Protein AF-A0AAV2GZB3-F1 (afdb_monomer_lite)

pLDDT: mean 84.88, std 12.84, range [43.75, 95.38]

Secondary structure (DSSP, 8-state):
--HHHHHHHHHH-S---HHHHHHHHHTT-HHHHHHHHHTT--TTS-HHHHHHHHHHHHHHHHHHHHTT-

InterPro domains:
  IPR006595 CTLH, C-terminal LisH motif [PS50897] (14-67)
  IPR006595 CTLH, C-terminal LisH motif [SM00668] (14-67)
  IPR027728 Topless family [PTHR44083] (7-67)
  IPR054080 TPR1-like, CTLH-containing domain [PF21889] (17-67)

Organism: NCBI:txid586398

Sequence (69 aa):
M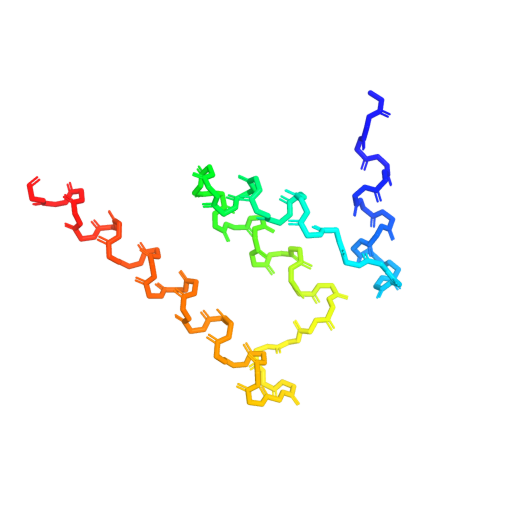CMCVFRLEQESGFYFNMRYFEEMVTNGEWEEVEKYLSGFTKVDDNRYSMKIFFEIRKQKYLEALDKYV

Radius of gyration: 13.25 Å; chains: 1; bounding box: 24×31×38 Å

Structure (mmCIF, N/CA/C/O backbone):
data_AF-A0AAV2GZB3-F1
#
_entry.id   AF-A0AAV2GZB3-F1
#
loop_
_atom_site.group_PDB
_atom_site.id
_atom_site.type_symbol
_atom_site.label_atom_id
_atom_site.label_alt_id
_atom_site.label_comp_id
_atom_site.label_asym_id
_atom_site.label_entity_id
_atom_site.label_seq_id
_atom_site.pdbx_PDB_ins_code
_atom_site.Cartn_x
_atom_site.Cartn_y
_atom_site.Cartn_z
_atom_site.occupancy
_atom_site.B_iso_or_equiv
_atom_site.auth_seq_id
_atom_site.auth_comp_id
_atom_site.auth_asym_id
_atom_site.auth_atom_id
_atom_site.pdbx_PDB_model_num
ATOM 1 N N . MET A 1 1 ? -4.239 16.945 -14.173 1.00 43.75 1 MET A N 1
ATOM 2 C CA . MET A 1 1 ? -3.291 16.383 -15.164 1.00 43.75 1 MET A CA 1
ATOM 3 C C . MET A 1 1 ? -2.247 15.432 -14.540 1.00 43.75 1 MET A C 1
ATOM 5 O O . MET A 1 1 ? -1.188 15.280 -15.123 1.00 43.75 1 MET A O 1
ATOM 9 N N . CYS A 1 2 ? -2.518 14.760 -13.402 1.00 53.16 2 CYS A N 1
ATOM 10 C CA . CYS A 1 2 ? -1.515 13.918 -12.709 1.00 53.16 2 CYS A CA 1
ATOM 11 C C . CYS A 1 2 ? -1.856 12.408 -12.646 1.00 53.16 2 CYS A C 1
ATOM 13 O O . CYS A 1 2 ? -0.990 11.606 -12.332 1.00 53.16 2 CYS A O 1
ATOM 15 N N . MET A 1 3 ? -3.080 11.977 -12.994 1.00 55.03 3 MET A N 1
ATOM 16 C CA . MET A 1 3 ? -3.481 10.558 -12.869 1.00 55.03 3 MET A CA 1
ATOM 17 C C . MET A 1 3 ? -2.722 9.582 -13.789 1.00 55.03 3 MET A C 1
ATOM 19 O O . MET A 1 3 ? -2.745 8.380 -13.536 1.00 55.03 3 MET A O 1
ATOM 23 N N . CYS A 1 4 ? -2.062 10.065 -14.846 1.00 58.88 4 CYS A N 1
ATOM 24 C CA . CYS A 1 4 ? -1.387 9.194 -15.808 1.00 58.88 4 CYS A CA 1
ATOM 25 C C . CYS A 1 4 ? -0.075 8.606 -15.276 1.00 58.88 4 CYS A C 1
ATOM 27 O O . CYS A 1 4 ? 0.258 7.496 -15.663 1.00 58.88 4 CYS A O 1
ATOM 29 N N . VAL A 1 5 ? 0.655 9.304 -14.395 1.00 62.44 5 VAL A N 1
ATOM 30 C CA . VAL A 1 5 ? 1.964 8.825 -13.910 1.00 62.44 5 VAL A CA 1
ATOM 31 C C . VAL A 1 5 ? 1.786 7.623 -12.979 1.00 62.44 5 VAL A C 1
ATOM 33 O O . VAL A 1 5 ? 2.431 6.602 -13.174 1.00 62.44 5 VAL A O 1
ATOM 36 N N . PHE A 1 6 ? 0.831 7.693 -12.048 1.00 60.34 6 PHE A N 1
ATOM 37 C CA . PHE A 1 6 ? 0.599 6.641 -11.050 1.00 60.34 6 PHE A CA 1
ATOM 38 C C . PHE A 1 6 ? 0.099 5.327 -11.657 1.00 60.34 6 PHE A C 1
ATOM 40 O O . PHE A 1 6 ? 0.588 4.259 -11.297 1.00 60.34 6 PHE A O 1
ATOM 47 N N . ARG A 1 7 ? -0.844 5.396 -12.612 1.00 61.84 7 ARG A N 1
ATOM 48 C CA . ARG A 1 7 ? -1.291 4.194 -13.335 1.00 61.84 7 ARG A CA 1
ATOM 49 C C . ARG A 1 7 ? -0.155 3.582 -14.137 1.00 61.84 7 ARG A C 1
ATOM 51 O O . ARG A 1 7 ? -0.024 2.370 -14.129 1.00 61.84 7 ARG A O 1
ATOM 58 N N . LEU A 1 8 ? 0.684 4.400 -14.775 1.00 66.62 8 LEU A N 1
ATOM 59 C CA . LEU A 1 8 ? 1.817 3.892 -15.543 1.00 66.62 8 LEU A CA 1
ATOM 60 C C . LEU A 1 8 ? 2.861 3.225 -14.637 1.00 66.62 8 LEU A C 1
ATOM 62 O O . LEU A 1 8 ? 3.381 2.173 -14.984 1.00 66.62 8 LEU A O 1
ATOM 66 N N . GLU A 1 9 ? 3.157 3.799 -13.470 1.00 65.94 9 GLU A N 1
ATOM 67 C CA . GLU A 1 9 ? 4.061 3.192 -12.482 1.00 65.94 9 GLU A CA 1
ATOM 68 C C . GLU A 1 9 ? 3.522 1.849 -11.982 1.00 65.94 9 GLU A C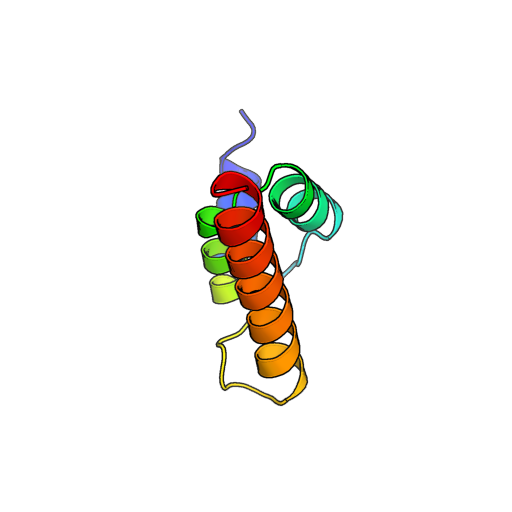 1
ATOM 70 O O . GLU A 1 9 ? 4.245 0.855 -12.007 1.00 65.94 9 GLU A O 1
ATOM 75 N N . GLN A 1 10 ? 2.243 1.805 -11.598 1.00 61.97 10 GLN A N 1
ATOM 76 C CA . GLN A 1 10 ? 1.596 0.600 -11.082 1.00 61.97 10 GLN A CA 1
ATOM 77 C C . GLN A 1 10 ? 1.444 -0.495 -12.152 1.00 61.97 10 GLN A C 1
ATOM 79 O O . GLN A 1 10 ? 1.678 -1.664 -11.862 1.00 61.97 10 GLN A O 1
ATOM 84 N N . GLU A 1 11 ? 1.051 -0.141 -13.378 1.00 67.00 11 GLU A N 1
ATOM 85 C CA . GLU A 1 11 ? 0.871 -1.102 -14.477 1.00 67.00 11 GLU A CA 1
ATOM 86 C C . GLU A 1 11 ? 2.205 -1.598 -15.037 1.00 67.00 11 GLU A C 1
ATOM 88 O O . GLU A 1 11 ? 2.300 -2.733 -15.500 1.00 67.00 11 GLU A O 1
ATOM 93 N N . SER A 1 12 ? 3.240 -0.756 -15.008 1.00 73.38 12 SER A N 1
ATOM 94 C CA . SER A 1 12 ? 4.560 -1.123 -15.517 1.00 73.38 12 SER A CA 1
ATOM 95 C C . SER A 1 12 ? 5.412 -1.859 -14.479 1.00 73.38 12 SER A C 1
ATOM 97 O O . SER A 1 12 ? 6.276 -2.645 -14.861 1.00 73.38 12 SER A O 1
ATOM 99 N N . GLY A 1 13 ? 5.202 -1.606 -13.181 1.00 71.81 13 GLY A N 1
ATOM 100 C CA . GLY A 1 13 ? 5.965 -2.208 -12.083 1.00 71.81 13 GLY A CA 1
ATOM 101 C C . GLY A 1 13 ? 7.445 -1.798 -12.033 1.00 71.81 13 GLY A C 1
ATOM 102 O O . GLY A 1 13 ? 8.207 -2.355 -11.244 1.00 71.81 13 GLY A O 1
ATOM 103 N N . PHE A 1 14 ? 7.883 -0.838 -12.862 1.00 78.31 14 PHE A N 1
ATOM 104 C CA . PHE A 1 14 ? 9.304 -0.487 -13.017 1.00 78.31 14 PHE A CA 1
ATOM 105 C C . PHE A 1 14 ? 9.837 0.478 -11.954 1.00 78.31 14 PHE A C 1
ATOM 107 O O . PHE A 1 14 ? 11.044 0.504 -11.707 1.00 78.31 14 PHE A O 1
ATOM 114 N N . TYR A 1 15 ? 8.974 1.290 -11.343 1.00 82.25 15 TYR A N 1
ATOM 115 C CA . TYR A 1 15 ? 9.381 2.292 -10.362 1.00 82.25 15 TYR A CA 1
ATOM 116 C C . TYR A 1 15 ? 8.392 2.360 -9.203 1.00 82.25 15 TYR A C 1
ATOM 118 O O . TYR A 1 15 ? 7.206 2.601 -9.409 1.00 82.25 15 TYR A O 1
ATOM 126 N N . PHE A 1 16 ? 8.903 2.164 -7.986 1.00 88.25 16 PHE A N 1
ATOM 127 C CA . PHE A 1 16 ? 8.135 2.292 -6.753 1.00 88.25 16 PHE A CA 1
ATOM 128 C C . PHE A 1 16 ? 8.341 3.682 -6.143 1.00 88.25 16 PHE A C 1
ATOM 130 O O . PHE A 1 16 ? 9.438 4.027 -5.691 1.00 88.25 16 PHE A O 1
ATOM 137 N N . ASN A 1 17 ? 7.280 4.481 -6.102 1.00 90.69 17 ASN A N 1
ATOM 138 C CA . ASN A 1 17 ? 7.299 5.839 -5.582 1.00 90.69 17 ASN A CA 1
ATOM 139 C C . ASN A 1 17 ? 7.049 5.850 -4.067 1.00 90.69 17 ASN A C 1
ATOM 141 O O . ASN A 1 17 ? 5.912 5.853 -3.596 1.00 90.69 17 ASN A O 1
ATOM 145 N N . MET A 1 18 ? 8.137 5.901 -3.294 1.00 90.31 18 MET A N 1
ATOM 146 C CA . MET A 1 18 ? 8.081 5.915 -1.826 1.00 90.31 18 MET A CA 1
ATOM 147 C C . MET A 1 18 ? 7.308 7.107 -1.252 1.00 90.31 18 MET A C 1
ATOM 149 O O . MET A 1 18 ? 6.597 6.932 -0.270 1.00 90.31 18 MET A O 1
ATOM 153 N N . ARG A 1 19 ? 7.421 8.302 -1.851 1.00 91.19 19 ARG A N 1
ATOM 154 C CA . ARG A 1 19 ? 6.730 9.503 -1.343 1.00 91.19 19 ARG A CA 1
ATOM 155 C C . ARG A 1 19 ? 5.219 9.374 -1.488 1.00 91.19 19 ARG A C 1
ATOM 157 O O . ARG A 1 19 ? 4.488 9.704 -0.565 1.00 91.19 19 ARG A O 1
ATOM 164 N N . TYR A 1 20 ? 4.770 8.865 -2.633 1.00 87.88 20 TYR A N 1
ATOM 165 C CA . TYR A 1 20 ? 3.354 8.610 -2.879 1.00 87.88 20 TYR A CA 1
ATOM 166 C C . TYR A 1 20 ? 2.806 7.524 -1.948 1.00 87.88 20 TYR A C 1
ATOM 168 O O . TYR A 1 20 ? 1.738 7.679 -1.363 1.00 87.88 20 TYR A O 1
ATOM 176 N N . PHE A 1 21 ? 3.568 6.444 -1.759 1.00 91.88 21 PHE A N 1
ATOM 177 C CA . PHE A 1 21 ? 3.208 5.393 -0.815 1.00 91.88 21 PHE A CA 1
ATOM 178 C C . PHE A 1 21 ? 3.065 5.926 0.619 1.00 91.88 21 PHE A C 1
ATOM 180 O O . PHE A 1 21 ? 2.078 5.634 1.289 1.00 91.88 21 PHE A O 1
ATOM 187 N N . GLU A 1 22 ? 4.019 6.738 1.076 1.00 91.50 22 GLU A N 1
ATOM 188 C CA . GLU A 1 22 ? 3.995 7.366 2.400 1.00 91.50 22 GLU A CA 1
ATOM 189 C C . GLU A 1 22 ? 2.796 8.307 2.582 1.00 91.50 22 GLU A C 1
ATOM 191 O O . GLU A 1 22 ? 2.150 8.275 3.630 1.00 91.50 22 GLU A O 1
ATOM 196 N N . GLU A 1 23 ? 2.451 9.095 1.561 1.00 94.12 23 GLU A N 1
ATOM 197 C CA . GLU A 1 23 ? 1.276 9.970 1.575 1.00 94.12 23 GLU A CA 1
ATOM 198 C C . GLU A 1 23 ? -0.027 9.168 1.730 1.00 94.12 23 GLU A C 1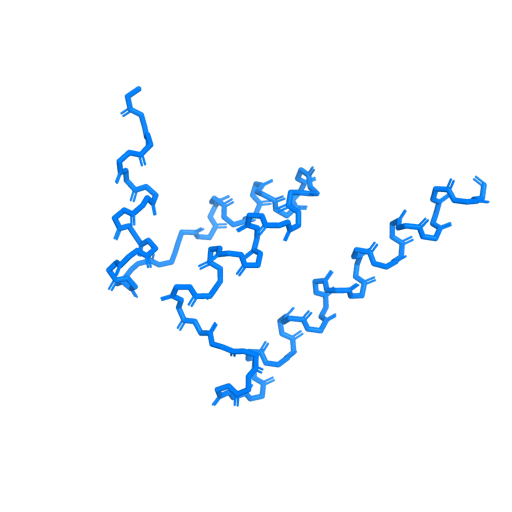
ATOM 200 O O . GLU A 1 23 ? -0.826 9.464 2.618 1.00 94.12 23 GLU A O 1
ATOM 205 N N . MET A 1 24 ? -0.210 8.092 0.953 1.00 93.31 24 MET A N 1
ATOM 206 C CA . MET A 1 24 ? -1.398 7.229 1.064 1.00 93.31 24 MET A CA 1
ATOM 207 C C . MET A 1 24 ? -1.504 6.543 2.433 1.00 93.31 24 MET A C 1
ATOM 209 O O . MET A 1 24 ? -2.592 6.470 3.006 1.00 93.31 24 MET A O 1
ATOM 213 N N . VAL A 1 25 ? -0.382 6.053 2.976 1.00 91.31 25 VAL A N 1
ATOM 214 C CA . VAL A 1 25 ? -0.344 5.422 4.307 1.00 91.31 25 VAL A CA 1
ATOM 215 C C . VAL A 1 25 ? -0.679 6.437 5.399 1.00 91.31 25 VAL A C 1
ATOM 217 O O . VAL A 1 25 ? -1.466 6.134 6.290 1.00 91.31 25 VAL A O 1
ATOM 220 N N . THR A 1 26 ? -0.134 7.651 5.314 1.00 90.88 26 THR A N 1
ATOM 221 C CA . THR A 1 26 ? -0.380 8.716 6.302 1.00 90.88 26 THR A CA 1
ATOM 222 C C . THR A 1 26 ? -1.833 9.197 6.270 1.00 90.88 26 THR A C 1
ATOM 224 O O . THR A 1 26 ? -2.404 9.504 7.314 1.00 90.88 26 THR A O 1
ATOM 227 N N . ASN A 1 27 ? -2.457 9.215 5.089 1.00 91.69 27 ASN A N 1
ATOM 228 C CA . ASN A 1 27 ? -3.865 9.580 4.920 1.00 91.69 27 ASN A CA 1
ATOM 229 C C . ASN A 1 27 ? -4.840 8.448 5.305 1.00 91.69 27 ASN A C 1
ATOM 231 O O . ASN A 1 27 ? -6.051 8.668 5.330 1.00 91.69 27 ASN A O 1
ATOM 235 N N . GLY A 1 28 ? -4.343 7.239 5.599 1.00 90.50 28 GLY A N 1
ATOM 236 C CA . GLY A 1 28 ? -5.176 6.076 5.916 1.00 90.50 28 GLY A CA 1
ATOM 237 C C . GLY A 1 28 ? -5.937 5.514 4.707 1.00 90.50 28 GLY A C 1
ATOM 238 O O . GLY A 1 28 ? -6.969 4.858 4.869 1.00 90.50 28 GLY A O 1
ATOM 239 N N . GLU A 1 29 ? -5.453 5.755 3.483 1.00 93.31 29 GLU A N 1
ATO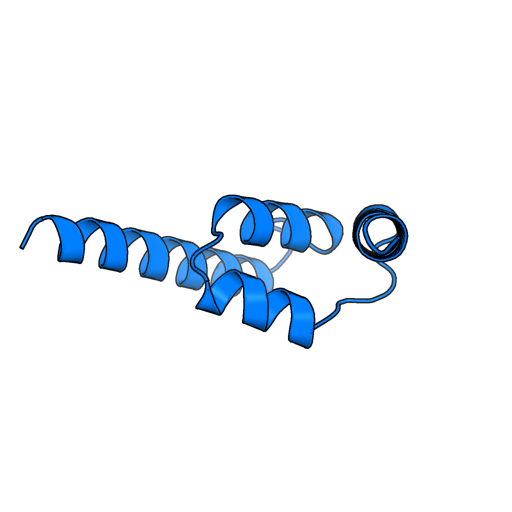M 240 C CA . GLU A 1 29 ? -6.063 5.294 2.226 1.00 93.31 29 GLU A CA 1
ATOM 241 C C . GLU A 1 29 ? -5.746 3.811 1.954 1.00 93.31 29 GLU A C 1
ATOM 243 O O . GLU A 1 29 ? -5.179 3.429 0.932 1.00 93.31 29 GLU A O 1
ATOM 248 N N . TRP A 1 30 ? -6.115 2.940 2.898 1.00 90.44 30 TRP A N 1
ATOM 249 C CA . TRP A 1 30 ? -5.683 1.540 2.945 1.00 90.44 30 TRP A CA 1
ATOM 250 C C . TRP A 1 30 ? -6.011 0.711 1.692 1.00 90.44 30 TRP A C 1
ATOM 252 O O . TRP A 1 30 ? -5.277 -0.219 1.369 1.00 90.44 30 TRP A O 1
ATOM 262 N N . GLU A 1 31 ? -7.109 1.016 0.997 1.00 90.94 31 GLU A N 1
ATOM 263 C CA . GLU A 1 31 ? -7.491 0.323 -0.241 1.00 90.94 31 GLU A CA 1
ATOM 264 C C . GLU A 1 31 ? -6.545 0.660 -1.404 1.00 90.94 31 GLU A C 1
ATOM 266 O O . GLU A 1 31 ? -6.102 -0.241 -2.119 1.00 90.94 31 GLU A O 1
ATOM 271 N N . GLU A 1 32 ? -6.158 1.932 -1.553 1.00 91.12 32 GLU A N 1
ATOM 272 C CA . GLU A 1 32 ? -5.197 2.347 -2.582 1.00 91.12 32 GLU A CA 1
ATOM 273 C C . GLU A 1 32 ? -3.769 1.903 -2.237 1.00 91.12 32 GLU A C 1
ATOM 275 O O . GLU A 1 32 ? -3.033 1.489 -3.130 1.00 91.12 32 GLU A O 1
ATOM 280 N N . VAL A 1 33 ? -3.403 1.855 -0.949 1.00 92.12 33 VAL A N 1
ATOM 281 C CA . VAL A 1 33 ? -2.128 1.274 -0.487 1.00 92.12 33 VAL A CA 1
ATOM 282 C C . VAL A 1 33 ? -1.991 -0.190 -0.927 1.00 92.12 33 VAL A C 1
ATOM 284 O O . VAL A 1 33 ? -0.972 -0.568 -1.513 1.00 92.12 33 VAL A O 1
ATOM 287 N N . GLU A 1 34 ? -3.007 -1.026 -0.671 1.00 91.31 34 GLU A N 1
ATOM 288 C CA . GLU A 1 34 ? -2.981 -2.442 -1.073 1.00 91.31 34 GLU A CA 1
ATOM 289 C C . GLU A 1 34 ? -2.971 -2.594 -2.603 1.00 91.31 34 GLU A C 1
ATOM 291 O O . GLU A 1 34 ? -2.215 -3.408 -3.145 1.00 91.31 34 GLU A O 1
ATOM 296 N N . LYS A 1 35 ? -3.760 -1.779 -3.311 1.00 90.50 35 LYS A N 1
ATOM 297 C CA . LYS A 1 35 ? -3.821 -1.780 -4.774 1.00 90.50 35 LYS A CA 1
ATOM 298 C C . LYS A 1 35 ? -2.487 -1.374 -5.401 1.00 90.50 35 LYS A C 1
ATOM 300 O O . LYS A 1 35 ? -2.015 -2.083 -6.289 1.00 90.50 35 LYS A O 1
ATOM 305 N N . TYR A 1 36 ? -1.838 -0.316 -4.921 1.00 90.81 36 TYR A N 1
ATOM 306 C CA . TYR A 1 36 ? -0.527 0.112 -5.411 1.00 90.81 36 TYR A CA 1
ATOM 307 C C . TYR A 1 36 ? 0.536 -0.970 -5.197 1.00 90.81 36 TYR A C 1
ATOM 309 O O . TYR A 1 36 ? 1.213 -1.352 -6.150 1.00 90.81 36 TYR A O 1
ATOM 317 N N . LEU A 1 37 ? 0.620 -1.547 -3.990 1.00 91.31 37 LEU A N 1
ATOM 318 C CA . LEU A 1 37 ? 1.558 -2.638 -3.686 1.00 91.31 37 LEU A CA 1
ATOM 319 C C . LEU A 1 37 ? 1.361 -3.863 -4.583 1.00 91.31 37 LEU A C 1
ATOM 321 O O . LEU A 1 37 ? 2.348 -4.473 -4.993 1.00 91.31 37 LEU A O 1
ATOM 325 N N . SER A 1 38 ? 0.111 -4.190 -4.930 1.00 89.31 38 SER A N 1
ATOM 326 C CA . SER A 1 38 ? -0.197 -5.339 -5.790 1.00 89.31 38 SER A CA 1
ATOM 327 C C . SER A 1 38 ? 0.403 -5.247 -7.201 1.00 89.31 38 SER A C 1
ATOM 329 O O . SER A 1 38 ? 0.575 -6.280 -7.846 1.00 89.31 38 SER A O 1
ATOM 331 N N . GLY A 1 39 ? 0.774 -4.043 -7.662 1.00 88.38 39 GLY A N 1
ATOM 332 C CA . GLY A 1 39 ? 1.503 -3.841 -8.921 1.00 88.38 39 GLY A CA 1
ATOM 333 C C . GLY A 1 39 ? 2.980 -4.260 -8.868 1.00 88.38 39 GLY A C 1
ATOM 334 O O . GLY A 1 39 ? 3.590 -4.475 -9.910 1.00 88.38 39 GLY A O 1
ATOM 335 N N . PHE A 1 40 ? 3.553 -4.417 -7.669 1.00 90.19 40 PHE A N 1
ATOM 336 C CA . PHE A 1 40 ? 4.977 -4.720 -7.468 1.00 90.19 40 PHE A CA 1
ATOM 337 C C . PHE A 1 40 ? 5.214 -6.080 -6.816 1.00 90.19 40 PHE A C 1
ATOM 339 O O . PHE A 1 40 ? 6.220 -6.731 -7.093 1.00 90.19 40 PHE A O 1
ATOM 346 N N . THR A 1 41 ? 4.321 -6.503 -5.919 1.00 92.94 41 THR A N 1
ATOM 347 C CA . THR A 1 41 ? 4.440 -7.788 -5.232 1.00 92.94 41 THR A CA 1
ATOM 348 C C . THR A 1 41 ? 3.098 -8.284 -4.700 1.00 92.94 41 THR A C 1
ATOM 350 O O . THR A 1 41 ? 2.212 -7.510 -4.338 1.00 92.94 41 THR A O 1
ATOM 353 N N . LYS A 1 42 ? 2.958 -9.604 -4.613 1.00 92.06 42 LYS A N 1
ATOM 354 C CA . LYS A 1 42 ? 1.865 -10.300 -3.937 1.00 92.06 42 LYS A CA 1
ATOM 355 C C . LYS A 1 42 ? 2.226 -10.593 -2.486 1.00 92.06 42 LYS A C 1
ATOM 357 O O . LYS A 1 42 ? 3.389 -10.588 -2.084 1.00 92.06 42 LYS A O 1
ATOM 362 N N . VAL A 1 43 ? 1.202 -10.890 -1.691 1.00 89.06 43 VAL A N 1
ATOM 363 C CA . VAL A 1 43 ? 1.332 -11.171 -0.252 1.00 89.06 43 VAL A CA 1
ATOM 364 C C . VAL A 1 43 ? 2.288 -12.336 0.032 1.00 89.06 43 VAL A C 1
ATOM 366 O O . VAL A 1 43 ? 2.973 -12.336 1.053 1.00 89.06 43 VAL A O 1
ATOM 369 N N . ASP A 1 44 ? 2.341 -13.318 -0.862 1.00 90.75 44 ASP A N 1
ATOM 370 C CA . ASP A 1 44 ? 3.044 -14.590 -0.706 1.00 90.75 44 ASP A CA 1
ATOM 371 C C . ASP A 1 44 ? 4.334 -14.712 -1.533 1.00 90.75 44 ASP A C 1
ATOM 373 O O . ASP A 1 44 ? 5.007 -15.736 -1.442 1.00 90.75 44 ASP A O 1
ATOM 377 N N . ASP A 1 45 ? 4.736 -13.670 -2.271 1.00 93.00 45 ASP A N 1
ATOM 378 C CA . ASP A 1 45 ? 5.934 -13.723 -3.125 1.00 93.00 45 ASP A CA 1
ATOM 379 C C . ASP A 1 45 ? 7.218 -13.986 -2.324 1.00 93.00 45 ASP A C 1
ATOM 381 O O . ASP A 1 45 ? 8.120 -14.691 -2.777 1.00 93.00 45 ASP A O 1
ATOM 385 N N . ASN A 1 46 ? 7.343 -13.383 -1.137 1.00 94.06 46 ASN A N 1
ATOM 386 C CA . ASN A 1 46 ? 8.476 -13.582 -0.237 1.00 94.06 46 ASN A CA 1
ATOM 387 C C . ASN A 1 46 ? 8.160 -13.108 1.197 1.00 94.06 46 ASN A C 1
ATOM 389 O O . ASN A 1 46 ? 7.143 -12.468 1.470 1.00 94.06 46 ASN A O 1
ATOM 393 N N . ARG A 1 47 ? 9.076 -13.397 2.135 1.00 95.38 47 ARG A N 1
ATOM 394 C CA . ARG A 1 47 ? 8.919 -13.051 3.561 1.00 95.38 47 ARG A CA 1
ATOM 395 C C . ARG A 1 47 ? 8.831 -11.542 3.824 1.00 95.38 47 ARG A C 1
ATOM 397 O O . ARG A 1 47 ? 8.206 -11.151 4.806 1.00 95.38 47 ARG A O 1
ATOM 404 N N . TYR A 1 48 ? 9.446 -10.705 2.988 1.00 95.06 48 TYR A N 1
ATOM 405 C CA . TYR A 1 48 ? 9.367 -9.249 3.126 1.00 95.06 48 TYR A CA 1
ATOM 406 C C . TYR A 1 48 ? 8.001 -8.732 2.688 1.00 95.06 48 TYR A C 1
ATOM 408 O O . TYR A 1 48 ? 7.390 -7.974 3.438 1.00 95.06 48 TYR A O 1
ATOM 416 N N . SER A 1 49 ? 7.484 -9.203 1.551 1.00 92.50 49 SER A N 1
ATOM 417 C CA . SER A 1 49 ? 6.133 -8.868 1.086 1.00 92.50 49 SER A CA 1
ATOM 418 C C . SER A 1 49 ? 5.090 -9.257 2.130 1.00 92.50 49 SER A C 1
ATOM 420 O O . SER A 1 49 ? 4.300 -8.416 2.558 1.00 92.50 49 SER A O 1
ATOM 422 N N . MET A 1 50 ? 5.170 -10.483 2.657 1.00 93.25 50 MET A N 1
ATOM 423 C CA . MET A 1 50 ? 4.282 -10.944 3.726 1.00 93.25 50 MET A CA 1
ATOM 424 C C . MET A 1 50 ? 4.336 -10.033 4.961 1.00 93.25 50 MET A C 1
ATOM 426 O O . MET A 1 50 ? 3.295 -9.690 5.519 1.00 93.25 50 MET A O 1
ATOM 430 N N . LYS A 1 51 ? 5.536 -9.597 5.369 1.00 94.88 51 LYS A N 1
ATOM 431 C CA . LYS A 1 51 ? 5.714 -8.677 6.500 1.00 94.88 51 LYS A CA 1
ATOM 432 C C . LYS A 1 51 ? 5.111 -7.293 6.231 1.00 94.88 51 LYS A C 1
ATOM 434 O O . LYS A 1 51 ? 4.476 -6.744 7.125 1.00 94.88 51 LYS A O 1
ATOM 439 N N . ILE A 1 52 ? 5.280 -6.742 5.027 1.00 93.50 52 ILE A N 1
ATOM 440 C CA . ILE A 1 52 ? 4.715 -5.436 4.645 1.00 93.50 52 ILE A CA 1
ATOM 441 C C . ILE A 1 52 ? 3.186 -5.475 4.730 1.00 93.50 52 ILE A C 1
ATOM 443 O O . ILE A 1 52 ? 2.590 -4.666 5.439 1.00 93.50 52 ILE A O 1
ATOM 447 N N . PHE A 1 53 ? 2.551 -6.455 4.079 1.00 92.75 53 PHE A N 1
ATOM 448 C CA . PHE A 1 53 ? 1.093 -6.600 4.125 1.00 92.75 53 PHE A CA 1
ATOM 449 C C . PHE A 1 53 ? 0.576 -6.856 5.545 1.00 92.75 53 PHE A C 1
ATOM 451 O O . PHE A 1 53 ? -0.493 -6.365 5.910 1.00 92.75 53 PHE A O 1
ATOM 458 N N . PHE A 1 54 ? 1.328 -7.601 6.360 1.00 94.19 54 PHE A N 1
ATOM 459 C CA . PHE A 1 54 ? 0.972 -7.840 7.755 1.00 94.19 54 PHE A CA 1
ATOM 460 C C . PHE A 1 54 ? 0.931 -6.543 8.575 1.00 94.19 54 PHE A C 1
ATOM 462 O O . PHE A 1 54 ? -0.073 -6.290 9.239 1.00 94.19 54 PHE A O 1
ATOM 469 N N . GLU A 1 55 ? 1.973 -5.706 8.515 1.00 94.88 55 GLU A N 1
ATOM 470 C CA . GLU A 1 55 ? 2.002 -4.453 9.287 1.00 94.88 55 GLU A CA 1
ATOM 471 C C . GLU A 1 55 ? 0.916 -3.467 8.826 1.00 94.88 55 GLU A C 1
ATOM 473 O O . GLU A 1 55 ? 0.262 -2.855 9.667 1.00 94.88 55 GLU A O 1
ATOM 478 N N . ILE A 1 56 ? 0.636 -3.382 7.520 1.00 93.00 56 ILE A N 1
ATOM 479 C CA . ILE A 1 56 ? -0.444 -2.536 6.976 1.00 93.00 56 ILE A CA 1
ATOM 480 C C . ILE A 1 56 ? -1.811 -2.965 7.522 1.00 93.00 56 ILE A C 1
ATOM 482 O O . ILE A 1 56 ? -2.575 -2.152 8.043 1.00 93.00 56 ILE A O 1
ATOM 486 N N . ARG A 1 57 ? -2.123 -4.265 7.456 1.00 93.50 57 ARG A N 1
ATOM 487 C CA . ARG A 1 57 ? -3.406 -4.795 7.947 1.00 93.50 57 ARG A CA 1
ATOM 488 C C . ARG A 1 57 ? -3.540 -4.677 9.458 1.00 93.50 57 ARG A C 1
ATOM 490 O O . ARG A 1 57 ? -4.634 -4.416 9.953 1.00 93.50 57 ARG A O 1
ATOM 497 N N . LYS A 1 58 ? -2.437 -4.849 10.186 1.00 94.31 58 LYS A N 1
ATOM 498 C CA . LYS A 1 58 ? -2.383 -4.641 11.632 1.00 94.31 58 LYS A CA 1
ATOM 499 C C . LYS A 1 58 ? -2.674 -3.184 11.988 1.00 94.31 58 LYS A C 1
ATOM 501 O O . LYS A 1 58 ? -3.493 -2.957 12.871 1.00 94.31 58 LYS A O 1
ATOM 506 N N . GLN A 1 59 ? -2.076 -2.218 11.290 1.00 92.62 59 GLN A N 1
ATOM 507 C CA . GLN A 1 59 ? -2.340 -0.797 11.522 1.00 92.62 59 GLN A CA 1
ATOM 508 C C . GLN A 1 59 ? -3.806 -0.444 11.239 1.00 92.62 59 GLN A C 1
ATOM 510 O O . GLN A 1 59 ? -4.480 0.110 12.104 1.00 92.62 59 GLN A O 1
ATOM 515 N N . LYS A 1 60 ? -4.346 -0.888 10.097 1.00 90.81 60 LYS A N 1
ATOM 516 C CA . LYS A 1 60 ? -5.771 -0.737 9.760 1.00 90.81 60 LYS A CA 1
ATOM 517 C C . LYS A 1 60 ? -6.696 -1.323 10.835 1.00 90.81 60 LYS A C 1
ATOM 519 O O . LYS A 1 60 ? -7.733 -0.743 11.147 1.00 90.81 60 LYS A O 1
ATOM 524 N N . TYR A 1 61 ? -6.339 -2.480 11.397 1.00 92.00 61 TYR A N 1
ATOM 525 C CA . TYR A 1 61 ? -7.099 -3.112 12.475 1.00 92.00 61 TYR A CA 1
ATOM 526 C C . TYR A 1 61 ? -7.034 -2.310 13.782 1.00 92.00 61 TYR A C 1
ATOM 528 O O . 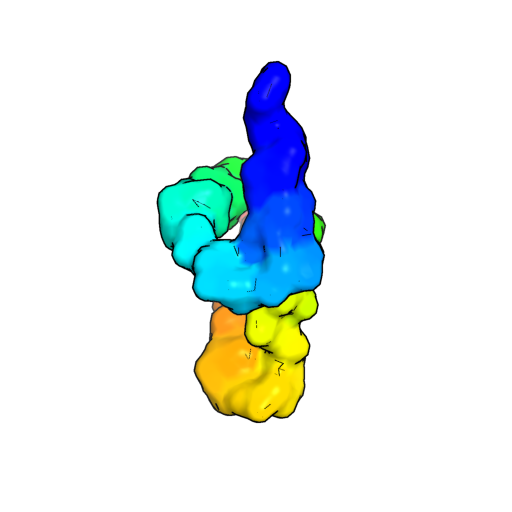TYR A 1 61 ? -8.065 -2.115 14.419 1.00 92.00 61 TYR A O 1
ATOM 536 N N . LEU A 1 62 ? -5.855 -1.810 14.164 1.00 92.69 62 LEU A N 1
ATOM 537 C CA . LEU A 1 62 ? -5.687 -0.973 15.357 1.00 92.69 62 LEU A CA 1
ATOM 538 C C . LEU A 1 62 ? -6.467 0.343 15.245 1.00 92.69 62 LEU A C 1
ATOM 540 O O . LEU A 1 62 ? -7.134 0.724 16.198 1.00 92.69 62 LEU A O 1
ATOM 544 N N . GLU A 1 63 ? -6.467 0.986 14.077 1.00 89.81 63 GLU A N 1
ATOM 545 C CA . GLU A 1 63 ? -7.268 2.193 13.825 1.00 89.81 63 GLU A CA 1
ATOM 546 C C . GLU A 1 63 ? -8.771 1.922 13.846 1.00 89.81 63 GLU A C 1
ATOM 548 O O . GLU A 1 63 ? -9.552 2.758 14.296 1.00 89.81 63 GLU A O 1
ATOM 553 N N . ALA A 1 64 ? -9.198 0.756 13.355 1.00 90.00 64 ALA A N 1
ATOM 554 C CA . ALA A 1 64 ? -10.588 0.350 13.477 1.00 90.00 64 ALA A CA 1
ATOM 555 C C . ALA A 1 64 ? -10.967 0.164 14.950 1.00 90.00 64 ALA A C 1
ATOM 557 O O . ALA A 1 64 ? -12.025 0.639 15.338 1.00 90.00 64 ALA A O 1
ATOM 558 N N . LEU A 1 65 ? -10.110 -0.476 15.756 1.00 91.62 65 LEU A N 1
ATOM 559 C CA . LEU A 1 65 ? -10.322 -0.650 17.196 1.00 91.62 65 LEU A CA 1
ATOM 560 C C . LEU A 1 65 ? -10.372 0.678 17.958 1.00 91.62 65 LEU A C 1
ATOM 562 O O . LEU A 1 65 ? -11.255 0.840 18.793 1.00 91.62 65 LEU A O 1
ATOM 566 N N . ASP A 1 66 ? -9.471 1.613 17.660 1.00 90.19 66 ASP A N 1
ATOM 567 C CA . ASP A 1 66 ? -9.412 2.930 18.310 1.00 90.19 66 ASP A CA 1
ATOM 568 C C . ASP A 1 66 ? -10.707 3.732 18.103 1.00 90.19 66 ASP A C 1
ATOM 570 O O . ASP A 1 66 ? -11.199 4.371 19.023 1.00 90.19 66 ASP A O 1
ATOM 574 N N . LYS A 1 67 ? -11.354 3.599 16.936 1.00 82.12 67 LYS A N 1
ATOM 575 C CA . LYS A 1 67 ? -12.664 4.221 16.656 1.00 82.12 67 LYS A CA 1
ATOM 576 C C . LYS A 1 67 ? -13.828 3.664 17.485 1.00 82.12 67 LYS A C 1
ATOM 578 O O . LYS A 1 67 ? -14.905 4.258 17.463 1.00 82.12 67 LYS A O 1
ATOM 583 N N . TYR A 1 68 ? -13.657 2.516 18.142 1.00 74.25 68 TYR A N 1
ATOM 584 C CA . TYR A 1 68 ? -14.668 1.934 19.032 1.00 74.25 68 TYR A CA 1
ATOM 585 C C . TYR A 1 68 ? -14.466 2.316 20.508 1.00 74.25 68 TYR A C 1
ATOM 587 O O . TYR A 1 68 ? -15.277 1.892 21.335 1.00 74.25 68 TYR A O 1
ATOM 595 N N . VAL A 1 69 ? -13.412 3.072 20.840 1.00 55.69 69 VAL A N 1
ATOM 596 C CA . VAL A 1 69 ? -13.094 3.537 22.203 1.00 55.69 69 VAL A CA 1
ATOM 597 C C . VAL A 1 69 ? -13.531 4.985 22.405 1.00 55.69 69 VAL A C 1
ATOM 599 O O . VAL A 1 69 ? -13.437 5.786 21.450 1.00 55.69 69 VAL A O 1
#

Foldseek 3Di:
DPPPVLCCCLQVLPDDDPVVLVVCLVVLVLVVNVSSVV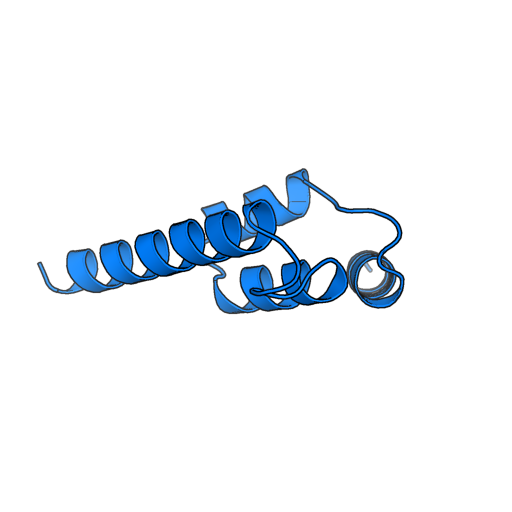SNDDCVPDPVSVVVVVVSVVVNVVVVVVVVD